Protein AF-A0A4R9XSD9-F1 (afdb_monomer)

pLDDT: mean 81.99, std 10.77, range [40.16, 95.75]

Radius of gyration: 29.36 Å; Cα contacts (8 Å, |Δi|>4): 48; chains: 1; bounding box: 79×43×73 Å

Foldseek 3Di:
DDDDQADPVRHGDPPDPPDDPVPDDDPVRVVVVVVCVVCVVVVLVVLVVCVVVPVVVSVVVVCVVPPDPDDDQDQPDLDPVSLVVCVVVVSDDPVRSVVSVVVVVVVVVVVVVVVVVVVVVVVVVVVVVVVVD

Secondary structure (DSSP, 8-state):
---TTB-TTSPBPTT-TTSPPTTPPPHHHHHHHHHHHHTHHHHHHHHHHHHHTT-HHHHHHHHHHHS-SS-----SS--HHHHHHHHHHTSS-HHHHHHHHHHHHHHHHHHHHHHHHHHHHHHHHHHHHHHT-

Sequence (133 aa):
MASNFRDEKGRLLPGHPGMKPKGARSKLSKRAFESVSSNFDAIITTLISKALDGETDAAKILLSIVLPKDQPVELAELTPSDLIEEIKAGNVTPDEAKKLAGTLKSLNEIGELSELRAKLAQLEQLLNGVVSR

Structure (mmCIF, N/CA/C/O backbone):
data_AF-A0A4R9XSD9-F1
#
_entry.id   AF-A0A4R9XSD9-F1
#
loop_
_atom_site.group_PDB
_atom_site.id
_atom_site.type_symbol
_atom_site.label_atom_id
_atom_site.label_alt_id
_atom_site.label_comp_id
_atom_site.label_asym_id
_atom_site.label_entity_id
_atom_site.label_seq_id
_atom_site.pdbx_PDB_ins_code
_atom_site.Cartn_x
_atom_site.Cartn_y
_atom_site.Cartn_z
_atom_site.occupancy
_atom_site.B_iso_or_equiv
_atom_site.auth_seq_id
_atom_site.auth_comp_id
_atom_site.auth_asym_id
_atom_site.auth_atom_id
_atom_site.pdbx_PDB_model_num
ATOM 1 N N . MET A 1 1 ? 48.656 22.311 9.106 1.00 40.16 1 MET A N 1
ATOM 2 C CA . MET A 1 1 ? 47.500 22.263 10.032 1.00 40.16 1 MET A CA 1
ATOM 3 C C . MET A 1 1 ? 46.288 21.647 9.332 1.00 40.16 1 MET A C 1
ATOM 5 O O . MET A 1 1 ? 45.441 22.377 8.841 1.00 40.16 1 MET A O 1
ATOM 9 N N . ALA A 1 2 ? 46.212 20.318 9.216 1.00 49.28 2 ALA A N 1
ATOM 10 C CA . ALA A 1 2 ? 45.079 19.648 8.566 1.00 49.28 2 ALA A CA 1
ATOM 11 C C . ALA A 1 2 ? 44.910 18.217 9.103 1.00 49.28 2 ALA A C 1
ATOM 13 O O . ALA A 1 2 ? 45.457 17.279 8.539 1.00 49.28 2 ALA A O 1
ATOM 14 N N . SER A 1 3 ? 44.174 18.056 10.205 1.00 53.69 3 SER A N 1
ATOM 15 C CA . SER A 1 3 ? 43.757 16.726 10.695 1.00 53.69 3 SER A CA 1
ATOM 16 C C . SER A 1 3 ? 42.579 16.740 11.680 1.00 53.69 3 SER A C 1
ATOM 18 O O . SER A 1 3 ? 41.927 15.719 11.833 1.00 53.69 3 SER A O 1
ATOM 20 N N . ASN A 1 4 ? 42.222 17.872 12.298 1.00 61.94 4 ASN A N 1
ATOM 21 C CA . ASN A 1 4 ? 41.293 17.868 13.445 1.00 61.94 4 ASN A CA 1
ATOM 22 C C . ASN A 1 4 ? 39.786 17.849 13.115 1.00 61.94 4 ASN A C 1
ATOM 24 O O . ASN A 1 4 ? 38.970 17.977 14.020 1.00 61.94 4 ASN A O 1
ATOM 28 N N . PHE A 1 5 ? 39.388 17.714 11.847 1.00 66.56 5 PHE A N 1
ATOM 29 C CA . PHE A 1 5 ? 37.972 17.811 11.444 1.00 66.56 5 PHE A CA 1
ATOM 30 C C . PHE A 1 5 ? 37.412 16.537 10.804 1.00 66.56 5 PHE A C 1
ATOM 32 O O . PHE A 1 5 ? 36.314 16.557 10.236 1.00 66.56 5 PHE A O 1
ATOM 39 N N . ARG A 1 6 ? 38.165 15.434 10.871 1.00 76.75 6 ARG A N 1
ATOM 40 C CA . ARG A 1 6 ? 37.750 14.128 10.358 1.00 76.75 6 ARG A CA 1
ATOM 41 C C . ARG A 1 6 ? 37.823 13.066 11.451 1.00 76.75 6 ARG A C 1
ATOM 43 O O . ARG A 1 6 ? 38.708 13.129 12.296 1.00 76.75 6 ARG A O 1
ATOM 50 N N . ASP A 1 7 ? 36.893 12.118 11.428 1.00 81.00 7 ASP A N 1
ATOM 51 C CA . ASP A 1 7 ? 36.952 10.923 12.269 1.00 81.00 7 ASP A CA 1
ATOM 52 C C . ASP A 1 7 ? 38.083 9.979 11.814 1.00 81.00 7 ASP A C 1
ATOM 54 O O . ASP A 1 7 ? 38.690 10.163 10.754 1.00 81.00 7 ASP A O 1
ATOM 58 N N . GLU A 1 8 ? 38.345 8.930 12.594 1.00 80.56 8 GLU A N 1
ATOM 59 C CA . GLU A 1 8 ? 39.343 7.890 12.285 1.00 80.56 8 GLU A CA 1
ATOM 60 C C . GLU A 1 8 ? 39.074 7.166 10.950 1.00 80.56 8 GLU A C 1
ATOM 62 O O . GLU A 1 8 ? 39.954 6.516 10.392 1.00 80.56 8 GLU A O 1
ATOM 67 N N . LYS A 1 9 ? 37.858 7.303 10.403 1.00 79.31 9 LYS A N 1
ATOM 68 C CA . LYS A 1 9 ? 37.413 6.735 9.122 1.00 79.31 9 LYS A CA 1
ATOM 69 C C . LYS A 1 9 ? 37.444 7.765 7.982 1.00 79.31 9 LYS A C 1
ATOM 71 O O . LYS A 1 9 ? 36.942 7.487 6.891 1.00 79.31 9 LYS A O 1
ATOM 76 N N . GLY A 1 10 ? 38.011 8.951 8.211 1.00 79.50 10 GLY A N 1
ATOM 77 C CA . GLY A 1 10 ? 38.160 10.021 7.225 1.00 79.50 10 GLY A CA 1
ATOM 78 C C . GLY A 1 10 ? 36.880 10.804 6.905 1.00 79.50 10 GLY A C 1
ATOM 79 O O . GLY A 1 10 ? 36.884 11.593 5.950 1.00 79.50 10 GLY A O 1
ATOM 80 N N . ARG A 1 11 ? 35.796 10.613 7.666 1.00 79.00 11 ARG A N 1
ATOM 81 C CA . ARG A 1 11 ? 34.507 11.311 7.521 1.00 79.00 11 ARG A CA 1
ATOM 82 C C . ARG A 1 11 ? 34.533 12.639 8.263 1.00 79.00 11 ARG A C 1
ATOM 84 O O . ARG A 1 11 ? 35.184 12.766 9.287 1.00 79.00 11 ARG A O 1
ATOM 91 N N . LEU A 1 12 ? 33.803 13.628 7.758 1.00 83.19 12 LEU A N 1
ATOM 92 C CA . LEU A 1 12 ? 33.692 14.940 8.401 1.00 83.19 12 LEU A CA 1
ATOM 93 C C . LEU A 1 12 ? 32.906 14.846 9.715 1.00 83.19 12 LEU A C 1
ATOM 95 O O . LEU A 1 12 ? 31.874 14.175 9.766 1.00 83.19 12 LEU A O 1
ATOM 99 N N . LEU A 1 13 ? 33.380 15.545 10.748 1.00 82.00 13 LEU A N 1
ATOM 100 C CA . LEU A 1 13 ? 32.697 15.629 12.040 1.00 82.00 13 LEU A CA 1
ATOM 101 C C . LEU A 1 13 ? 31.401 16.470 11.957 1.00 82.00 13 LEU A C 1
ATOM 103 O O . LEU A 1 13 ? 31.320 17.404 11.146 1.00 82.00 13 LEU A O 1
ATOM 107 N N . PRO A 1 14 ? 30.393 16.185 12.810 1.00 76.00 14 PRO A N 1
ATOM 108 C CA . PRO A 1 14 ? 29.177 16.986 12.908 1.00 76.00 14 PRO A CA 1
ATOM 109 C C . PRO A 1 14 ? 29.454 18.468 13.178 1.00 76.00 14 PRO A C 1
ATOM 111 O O . PRO A 1 14 ? 30.281 18.802 14.016 1.00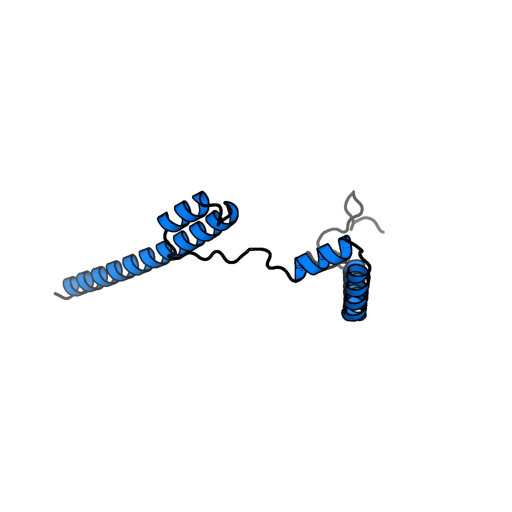 76.00 14 PRO A O 1
ATOM 114 N N . GLY A 1 15 ? 28.759 19.359 12.461 1.00 73.94 15 GLY A N 1
ATOM 115 C CA . GLY A 1 15 ? 28.948 20.815 12.561 1.00 73.94 15 GLY A CA 1
ATOM 116 C C . GLY A 1 15 ? 29.980 21.403 11.590 1.00 73.94 15 GLY A C 1
ATOM 117 O O . GLY A 1 15 ? 30.122 22.620 11.520 1.00 73.94 15 GLY A O 1
ATOM 118 N N . HIS A 1 16 ? 30.670 20.578 10.794 1.00 79.88 16 HIS A N 1
ATOM 119 C CA . HIS A 1 16 ? 31.605 21.077 9.785 1.00 79.88 16 HIS A CA 1
ATOM 120 C C . HIS A 1 16 ? 30.863 21.750 8.604 1.00 79.88 16 HIS A C 1
ATOM 122 O O . HIS A 1 16 ? 29.934 21.149 8.061 1.00 79.88 16 HIS A O 1
ATOM 128 N N . PRO A 1 17 ? 31.295 22.931 8.113 1.00 71.94 17 PRO A N 1
ATOM 129 C CA . PRO A 1 17 ? 30.612 23.674 7.039 1.00 71.94 17 PRO A CA 1
ATOM 130 C C . PRO A 1 17 ? 30.558 22.928 5.694 1.00 71.94 17 PRO A C 1
ATOM 132 O O . PRO A 1 17 ? 29.664 23.143 4.882 1.00 71.94 17 PRO A O 1
ATOM 135 N N . GLY A 1 18 ? 31.499 22.011 5.455 1.00 73.12 18 GLY A N 1
ATOM 136 C CA . GLY A 1 18 ? 31.482 21.092 4.309 1.00 73.12 18 GLY A CA 1
ATOM 137 C C . GLY A 1 18 ? 30.658 19.812 4.515 1.00 73.12 18 GLY A C 1
ATOM 138 O O . GLY A 1 18 ? 30.550 19.008 3.586 1.00 73.12 18 GLY A O 1
ATOM 139 N N . MET A 1 19 ? 30.114 19.576 5.716 1.00 76.12 19 MET A N 1
ATOM 140 C CA . MET A 1 19 ? 29.264 18.419 5.981 1.00 76.12 19 MET A CA 1
ATOM 141 C C . MET A 1 19 ? 27.867 18.688 5.431 1.00 76.12 19 MET A C 1
ATOM 143 O O . MET A 1 19 ? 27.233 19.695 5.732 1.00 76.12 19 MET A O 1
ATOM 147 N N . LYS A 1 20 ? 27.380 17.777 4.590 1.00 76.31 20 LYS A N 1
ATOM 148 C CA . LYS A 1 20 ? 26.032 17.894 4.042 1.00 76.31 20 LYS A CA 1
ATOM 149 C C . LYS A 1 20 ? 25.000 17.700 5.159 1.00 76.31 20 LYS A C 1
ATOM 151 O O . LYS A 1 20 ? 25.185 16.793 5.974 1.00 76.31 20 LYS A O 1
ATOM 156 N N . PRO A 1 21 ? 23.909 18.484 5.177 1.00 78.31 21 PRO A N 1
ATOM 157 C CA . PRO A 1 21 ? 22.850 18.288 6.154 1.00 78.31 21 PRO A CA 1
ATOM 158 C C . PRO A 1 21 ? 22.263 16.879 6.035 1.00 78.31 21 PRO A C 1
ATOM 160 O O . PRO A 1 21 ? 22.249 16.276 4.955 1.00 78.31 21 PRO A O 1
ATOM 163 N N . LYS A 1 22 ? 21.790 16.338 7.161 1.00 73.56 22 LYS A N 1
ATOM 164 C CA . LYS A 1 22 ? 21.176 15.007 7.215 1.00 73.56 22 LYS A CA 1
ATOM 165 C C . LYS A 1 22 ? 19.989 14.966 6.241 1.00 73.56 22 LYS A C 1
ATOM 167 O O . LYS A 1 22 ? 19.103 15.807 6.318 1.00 73.56 22 LYS A O 1
ATOM 172 N N . GLY A 1 23 ? 20.005 14.019 5.299 1.00 75.38 23 GLY A N 1
ATOM 173 C CA . GLY A 1 23 ? 18.989 13.895 4.242 1.00 75.38 23 GLY A CA 1
ATOM 174 C C . GLY A 1 23 ? 19.302 14.630 2.928 1.00 75.38 23 GLY A C 1
ATOM 175 O O . GLY A 1 23 ? 18.547 14.509 1.964 1.00 75.38 23 GLY A O 1
ATOM 176 N N . ALA A 1 24 ? 20.423 15.351 2.828 1.00 78.56 24 ALA A N 1
ATOM 177 C CA . ALA A 1 24 ? 20.815 15.988 1.575 1.00 78.56 24 ALA A CA 1
ATOM 178 C C . ALA A 1 24 ? 21.150 14.953 0.489 1.00 78.56 24 ALA A C 1
ATOM 180 O O . ALA A 1 24 ? 22.088 14.161 0.621 1.00 78.56 24 ALA A O 1
ATOM 181 N N . ARG A 1 25 ? 20.427 15.011 -0.636 1.00 75.38 25 ARG A N 1
ATOM 182 C CA . ARG A 1 25 ? 20.707 14.171 -1.809 1.00 75.38 25 ARG A CA 1
ATOM 183 C C . ARG A 1 25 ? 22.125 14.414 -2.331 1.00 75.38 25 ARG A C 1
ATOM 185 O O . ARG A 1 25 ? 22.608 15.551 -2.393 1.00 75.38 25 ARG A O 1
ATOM 192 N N . SER A 1 26 ? 22.795 13.337 -2.738 1.00 83.50 26 SER A N 1
ATOM 193 C CA . SER A 1 26 ? 24.118 13.431 -3.352 1.00 83.50 26 SER A CA 1
ATOM 194 C C . SER A 1 26 ? 24.047 14.211 -4.677 1.00 83.50 26 SER A C 1
ATOM 196 O O . SER A 1 26 ? 23.015 14.214 -5.347 1.00 83.50 26 SER A O 1
ATOM 198 N N . LYS A 1 27 ? 25.143 14.878 -5.076 1.00 80.31 27 LYS A N 1
ATOM 199 C CA . LYS A 1 27 ? 25.204 15.587 -6.370 1.00 80.31 27 LYS A CA 1
ATOM 200 C C . LYS A 1 27 ? 24.976 14.619 -7.539 1.00 80.31 27 LYS A C 1
ATOM 202 O O . LYS A 1 27 ? 24.332 14.988 -8.510 1.00 80.31 27 LYS A O 1
ATOM 207 N N . LEU A 1 28 ? 25.468 13.385 -7.407 1.00 81.06 28 LEU A N 1
ATOM 208 C CA . LEU A 1 28 ? 25.267 12.314 -8.379 1.00 81.06 28 LEU A CA 1
ATOM 209 C C . LEU A 1 28 ? 23.782 11.953 -8.510 1.00 81.06 28 LEU A C 1
ATOM 211 O O . LEU A 1 28 ? 23.259 11.931 -9.614 1.00 81.06 28 LEU A O 1
ATOM 215 N N . SER A 1 29 ? 23.086 11.761 -7.386 1.00 80.94 29 SER A N 1
ATOM 216 C CA . SER A 1 29 ? 21.653 11.435 -7.372 1.00 80.94 29 SER A CA 1
ATOM 217 C C . SER A 1 29 ? 20.798 12.554 -7.967 1.00 80.94 29 SER A C 1
ATOM 219 O O . SER A 1 29 ? 19.827 12.270 -8.656 1.00 80.94 29 SER A O 1
ATOM 221 N N . LYS A 1 30 ? 21.158 13.823 -7.722 1.00 85.31 30 LYS A N 1
ATOM 222 C CA . LYS A 1 30 ? 20.472 14.973 -8.332 1.00 85.31 30 LYS A CA 1
ATOM 223 C C . LYS A 1 30 ? 20.645 14.995 -9.850 1.00 85.31 30 LYS A C 1
ATOM 225 O O . LYS A 1 30 ? 19.650 15.031 -10.555 1.00 85.31 30 LYS A O 1
ATOM 230 N N . ARG A 1 31 ? 21.882 14.861 -10.339 1.00 85.12 31 ARG A N 1
ATOM 231 C CA . ARG A 1 31 ? 22.173 14.822 -11.782 1.00 85.12 31 ARG A CA 1
ATOM 232 C C . ARG A 1 31 ? 21.516 13.642 -12.489 1.00 85.12 31 ARG A C 1
ATOM 234 O O . ARG A 1 31 ? 21.006 13.802 -13.588 1.00 85.12 31 ARG A O 1
ATOM 241 N N . ALA A 1 32 ? 21.529 12.462 -11.868 1.00 84.06 32 ALA A N 1
ATOM 242 C CA . ALA A 1 32 ? 20.856 11.289 -12.413 1.00 84.06 32 ALA A CA 1
ATOM 243 C C . ALA A 1 32 ? 19.347 11.539 -12.543 1.00 84.06 32 ALA A C 1
ATOM 245 O O . ALA A 1 32 ? 18.769 11.276 -13.590 1.00 84.06 32 ALA A O 1
ATOM 246 N N . PHE A 1 33 ? 18.729 12.111 -11.508 1.00 86.75 33 PHE A N 1
ATOM 247 C CA . PHE A 1 33 ? 17.312 12.461 -11.537 1.00 86.75 33 PHE A CA 1
ATOM 248 C C . PHE A 1 33 ? 16.989 13.520 -12.598 1.00 86.75 33 PHE A C 1
ATOM 250 O O . PHE A 1 33 ? 16.034 13.349 -13.348 1.00 86.75 33 PHE A O 1
ATOM 257 N N . GLU A 1 34 ? 17.787 14.585 -12.687 1.00 89.81 34 GLU A N 1
ATOM 258 C CA . GLU A 1 34 ? 17.644 15.633 -13.705 1.00 89.81 34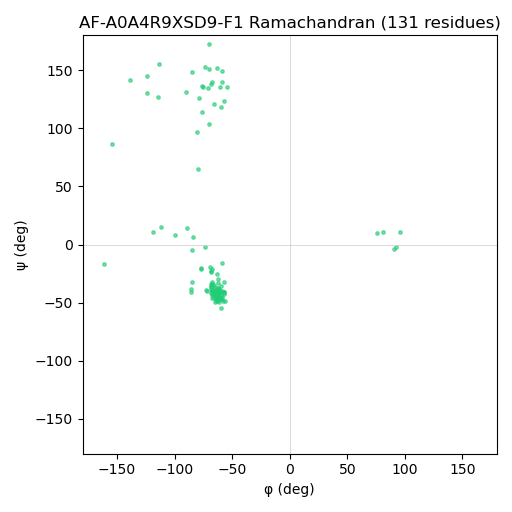 GLU A CA 1
ATOM 259 C C . GLU A 1 34 ? 17.751 15.053 -15.122 1.00 89.81 34 GLU A C 1
ATOM 261 O O . GLU A 1 34 ? 16.880 15.311 -15.943 1.00 89.81 34 GLU A O 1
ATOM 266 N N . SER A 1 35 ? 18.753 14.203 -15.375 1.00 86.75 35 SER A N 1
ATOM 267 C CA . SER A 1 35 ? 18.959 13.538 -16.669 1.00 86.75 35 SER A CA 1
ATOM 268 C C . SER A 1 35 ? 17.800 12.617 -17.062 1.00 86.75 35 SER A C 1
ATOM 270 O O . SER A 1 35 ? 17.365 12.607 -18.212 1.00 86.75 35 SER A O 1
ATOM 272 N N . VAL A 1 36 ? 17.268 11.844 -16.111 1.00 88.38 36 VAL A N 1
ATOM 273 C CA . VAL A 1 36 ? 16.106 10.980 -16.365 1.00 88.38 36 VAL A CA 1
ATOM 274 C C . VAL A 1 36 ? 14.856 11.823 -16.606 1.00 88.38 36 VAL A C 1
ATOM 276 O O . VAL A 1 36 ? 14.097 11.536 -17.525 1.00 88.38 36 VAL A O 1
ATOM 279 N N . SER A 1 37 ? 14.666 12.889 -15.826 1.00 87.19 37 SER A N 1
ATOM 280 C CA . SER A 1 37 ? 13.495 13.764 -15.941 1.00 87.19 37 SER A CA 1
ATOM 281 C C . SER A 1 37 ? 13.475 14.519 -17.270 1.00 87.19 37 SER A C 1
ATOM 283 O O . SER A 1 37 ? 12.424 14.629 -17.889 1.00 87.19 37 SER A O 1
ATOM 285 N N . SER A 1 38 ? 14.628 15.000 -17.747 1.00 91.62 38 SER A N 1
ATOM 286 C CA . SER A 1 38 ? 14.723 15.703 -19.034 1.00 91.62 38 SER A CA 1
ATOM 287 C C . SER A 1 38 ? 14.478 14.797 -20.242 1.00 91.62 38 SER A C 1
ATOM 289 O O . SER A 1 38 ? 14.135 15.293 -21.307 1.00 91.62 38 SER A O 1
ATOM 291 N N . ASN A 1 39 ? 14.672 13.484 -20.090 1.00 91.81 39 ASN A N 1
ATOM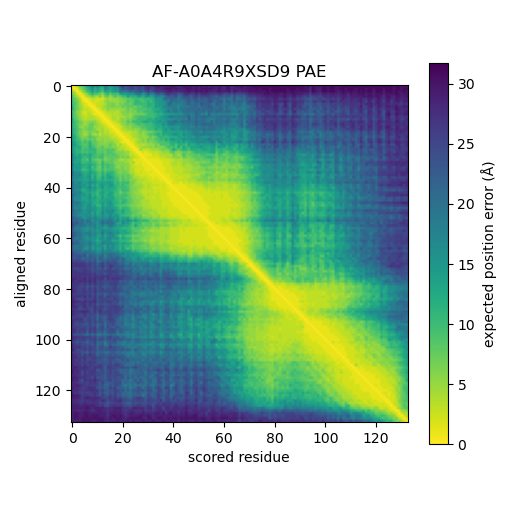 292 C CA . ASN A 1 39 ? 14.523 12.497 -21.162 1.00 91.81 39 ASN A CA 1
ATOM 293 C C . ASN A 1 39 ? 13.319 11.571 -20.948 1.00 91.81 39 ASN A C 1
ATOM 295 O O . ASN A 1 39 ? 13.239 10.515 -21.573 1.00 91.81 39 ASN A O 1
ATOM 299 N N . PHE A 1 40 ? 12.403 11.939 -20.055 1.00 89.31 40 PHE A N 1
ATOM 300 C CA . PHE A 1 40 ? 11.334 11.061 -19.594 1.00 89.31 40 PHE A CA 1
ATOM 301 C C . PHE A 1 40 ? 10.479 10.512 -20.747 1.00 89.31 40 PHE A C 1
ATOM 303 O O . PHE A 1 40 ? 10.319 9.298 -20.864 1.00 89.31 40 PHE A O 1
ATOM 310 N N . ASP A 1 41 ? 10.033 11.378 -21.660 1.00 91.94 41 ASP A N 1
ATOM 311 C CA . ASP A 1 41 ? 9.191 10.982 -22.797 1.00 91.94 41 ASP A CA 1
ATOM 312 C C . ASP A 1 41 ? 9.919 10.043 -23.771 1.00 91.94 41 ASP A C 1
ATOM 314 O O . ASP A 1 41 ? 9.350 9.065 -24.264 1.00 91.94 41 ASP A O 1
ATOM 318 N N . ALA A 1 42 ? 11.209 10.290 -24.012 1.00 93.75 42 ALA A N 1
ATOM 319 C CA . ALA A 1 42 ? 12.035 9.431 -24.856 1.00 93.75 42 ALA A CA 1
ATOM 320 C C . ALA A 1 42 ? 12.256 8.051 -24.209 1.00 93.75 42 ALA A C 1
ATOM 322 O O . ALA A 1 42 ? 12.183 7.020 -24.882 1.00 93.75 42 ALA A O 1
ATOM 323 N N . ILE A 1 43 ? 12.472 8.012 -22.891 1.00 92.19 43 ILE A N 1
ATOM 324 C CA . ILE A 1 43 ? 12.609 6.765 -22.127 1.00 92.19 43 ILE A CA 1
ATOM 325 C C . ILE A 1 43 ? 11.307 5.958 -22.183 1.00 92.19 43 ILE A C 1
ATOM 327 O O . ILE A 1 43 ? 11.350 4.756 -22.426 1.00 92.19 43 ILE A O 1
ATOM 331 N N . ILE A 1 44 ? 10.146 6.600 -22.027 1.00 91.75 44 ILE A N 1
ATOM 332 C CA . ILE A 1 44 ? 8.851 5.912 -22.143 1.00 91.75 44 ILE A CA 1
ATOM 333 C C . ILE A 1 44 ? 8.655 5.353 -23.551 1.00 91.75 44 ILE A C 1
ATOM 335 O O . ILE A 1 44 ? 8.316 4.182 -23.702 1.00 91.75 44 ILE A O 1
ATOM 339 N N . THR A 1 45 ? 8.900 6.165 -24.580 1.00 93.94 45 THR A N 1
ATOM 340 C CA . THR A 1 45 ? 8.698 5.758 -25.978 1.00 93.94 45 THR A CA 1
ATOM 341 C C . THR A 1 45 ? 9.564 4.548 -26.334 1.00 93.94 45 THR A C 1
ATOM 343 O O . THR A 1 45 ? 9.080 3.586 -26.928 1.00 93.94 45 THR A O 1
ATOM 346 N N . THR A 1 46 ? 10.830 4.559 -25.909 1.00 94.50 46 THR A N 1
ATOM 347 C CA . THR A 1 46 ? 11.754 3.432 -26.119 1.00 94.50 46 THR A CA 1
ATOM 348 C C . THR A 1 46 ? 11.383 2.195 -25.302 1.00 94.50 46 THR A C 1
ATOM 350 O O . THR A 1 46 ? 11.567 1.073 -25.769 1.00 94.50 46 THR A O 1
ATOM 353 N N . LEU A 1 47 ? 10.837 2.367 -24.097 1.00 93.88 47 LEU A N 1
ATOM 354 C CA . LEU A 1 47 ? 10.363 1.249 -23.284 1.00 93.88 47 LEU A CA 1
ATOM 355 C C . LEU A 1 47 ? 9.139 0.573 -23.923 1.00 93.88 47 LEU A C 1
ATOM 357 O O . LEU A 1 47 ? 9.062 -0.653 -23.940 1.00 93.88 47 LEU A O 1
ATOM 361 N N . ILE A 1 48 ? 8.219 1.360 -24.491 1.00 94.19 48 ILE A N 1
ATOM 362 C CA . ILE A 1 48 ? 7.056 0.847 -25.230 1.00 94.19 48 ILE A CA 1
ATOM 363 C C . ILE A 1 48 ? 7.505 0.083 -26.476 1.00 94.19 48 ILE A C 1
ATOM 365 O O . ILE A 1 48 ? 7.046 -1.038 -26.680 1.00 94.19 48 ILE A O 1
ATOM 369 N N . SER A 1 49 ? 8.418 0.641 -27.281 1.00 95.50 49 SER A N 1
ATOM 370 C CA . SER A 1 49 ? 8.894 -0.045 -28.490 1.00 95.50 49 SER A CA 1
ATOM 371 C C . SER A 1 49 ? 9.547 -1.386 -28.151 1.00 95.50 49 SER A C 1
ATOM 373 O O . SER A 1 49 ? 9.164 -2.407 -28.706 1.00 95.50 49 SER A O 1
ATOM 375 N N . LYS A 1 50 ? 10.435 -1.410 -27.149 1.00 93.50 50 LYS A N 1
ATOM 376 C CA . LYS A 1 50 ? 11.082 -2.639 -26.659 1.00 93.50 50 LYS A CA 1
ATOM 377 C C . LYS A 1 50 ? 10.082 -3.690 -26.179 1.00 93.50 50 LYS A C 1
ATOM 379 O O . LYS A 1 50 ? 10.254 -4.875 -26.452 1.00 93.50 50 LYS A O 1
ATOM 384 N N . ALA A 1 51 ? 9.034 -3.269 -25.473 1.00 93.81 51 ALA A N 1
ATOM 385 C CA . ALA A 1 51 ? 7.987 -4.182 -25.031 1.00 93.81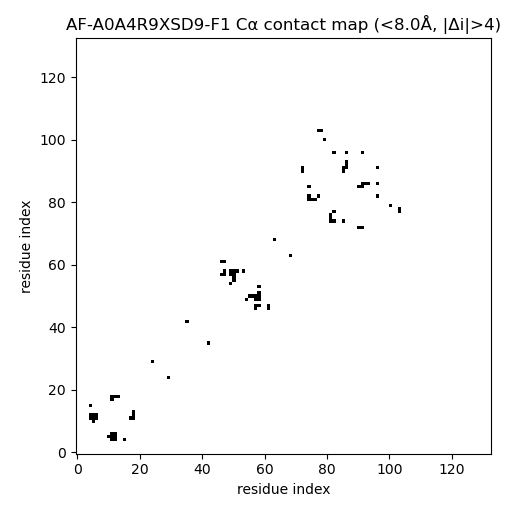 51 ALA A CA 1
ATOM 386 C C . ALA A 1 51 ? 7.203 -4.775 -26.214 1.00 93.81 51 ALA A C 1
ATOM 388 O O . ALA A 1 51 ? 6.917 -5.971 -26.206 1.00 93.81 51 ALA A O 1
ATOM 389 N N . LEU A 1 52 ? 6.891 -3.965 -27.234 1.00 93.56 52 LEU A N 1
ATOM 390 C CA . LEU A 1 52 ? 6.225 -4.423 -28.460 1.00 93.56 52 LEU A CA 1
ATOM 391 C C . LEU A 1 52 ? 7.115 -5.354 -29.299 1.00 93.56 52 LEU A C 1
ATOM 393 O O . LEU A 1 52 ? 6.602 -6.295 -29.899 1.00 93.56 52 LEU A O 1
ATOM 397 N N . ASP A 1 53 ? 8.432 -5.148 -29.270 1.00 95.12 53 ASP A N 1
ATOM 398 C CA . ASP A 1 53 ? 9.429 -6.007 -29.925 1.00 95.12 53 ASP A CA 1
ATOM 399 C C . ASP A 1 53 ? 9.646 -7.353 -29.196 1.00 95.12 53 ASP A C 1
ATOM 401 O O . ASP A 1 53 ? 10.405 -8.205 -29.662 1.00 95.12 53 ASP A O 1
ATOM 405 N N . GLY A 1 54 ? 8.975 -7.577 -28.059 1.00 91.00 54 GLY A N 1
ATOM 406 C CA . GLY A 1 54 ? 9.001 -8.840 -27.317 1.00 91.00 54 GLY A CA 1
ATOM 407 C C . GLY A 1 54 ? 10.003 -8.894 -26.160 1.00 91.00 54 GLY A C 1
ATOM 408 O O . GLY A 1 54 ? 10.214 -9.964 -25.585 1.00 91.00 54 GLY A O 1
ATOM 409 N N . GLU A 1 55 ? 10.608 -7.768 -25.769 1.00 95.75 55 GLU A N 1
ATOM 410 C CA . GLU A 1 55 ? 11.468 -7.705 -24.584 1.00 95.75 55 GLU A CA 1
ATOM 411 C C . GLU A 1 55 ? 10.615 -7.839 -23.308 1.00 95.75 55 GLU A C 1
ATOM 413 O O . GLU A 1 55 ? 9.939 -6.905 -22.864 1.00 95.75 55 GLU A O 1
ATOM 418 N N . THR A 1 56 ? 10.643 -9.025 -22.692 1.00 91.69 56 THR A N 1
ATOM 419 C CA . THR A 1 56 ? 9.754 -9.374 -21.571 1.00 91.69 56 THR A CA 1
ATOM 420 C C . THR A 1 56 ? 9.941 -8.493 -20.341 1.00 91.69 56 THR A C 1
ATOM 422 O O . THR A 1 56 ? 8.993 -8.281 -19.590 1.00 91.69 56 THR A O 1
ATOM 425 N N . ASP A 1 57 ? 11.147 -7.974 -20.117 1.00 94.25 57 ASP A N 1
ATOM 426 C CA . ASP A 1 57 ? 11.426 -7.113 -18.967 1.00 94.25 57 ASP A CA 1
ATOM 427 C C . ASP A 1 57 ? 10.806 -5.723 -19.139 1.00 94.25 57 ASP A C 1
ATOM 429 O O . ASP A 1 57 ? 10.216 -5.194 -18.195 1.00 94.25 57 ASP A O 1
ATOM 433 N N . ALA A 1 58 ? 10.835 -5.169 -20.356 1.00 91.00 58 ALA A N 1
ATOM 434 C CA . ALA A 1 58 ? 10.132 -3.929 -20.675 1.00 91.00 58 ALA A CA 1
ATOM 435 C C . ALA A 1 58 ? 8.614 -4.099 -20.505 1.00 91.00 58 ALA A C 1
ATOM 437 O O . ALA A 1 58 ? 7.963 -3.271 -19.862 1.00 91.00 58 ALA A O 1
ATOM 438 N N . ALA A 1 59 ? 8.063 -5.220 -20.986 1.00 90.19 59 ALA A N 1
ATOM 439 C CA . ALA A 1 59 ? 6.650 -5.550 -20.811 1.00 90.19 59 ALA A CA 1
ATOM 440 C C . ALA A 1 59 ? 6.261 -5.686 -19.326 1.00 90.19 59 ALA A C 1
ATOM 442 O O . ALA A 1 59 ? 5.258 -5.113 -18.904 1.00 90.19 59 ALA A O 1
ATOM 443 N N . LYS A 1 60 ? 7.071 -6.373 -18.505 1.00 91.88 60 LYS A N 1
ATOM 444 C CA . LYS A 1 60 ? 6.844 -6.489 -17.051 1.00 91.88 60 LYS A CA 1
ATOM 445 C C . LYS A 1 60 ? 6.817 -5.130 -16.359 1.00 91.88 60 LYS A C 1
ATOM 447 O O . LYS A 1 60 ? 5.934 -4.890 -15.538 1.00 91.88 60 LYS A O 1
ATOM 452 N N . ILE A 1 61 ? 7.765 -4.246 -16.680 1.00 92.06 61 ILE A N 1
ATOM 453 C CA . ILE A 1 61 ? 7.819 -2.902 -16.092 1.00 92.06 61 ILE A CA 1
ATOM 454 C C . ILE A 1 61 ? 6.546 -2.128 -16.444 1.00 92.06 61 ILE A C 1
ATOM 456 O O . ILE A 1 61 ? 5.892 -1.610 -15.540 1.00 92.06 61 ILE A O 1
ATOM 460 N N . LEU A 1 62 ? 6.152 -2.102 -17.720 1.00 90.81 62 LEU A N 1
ATOM 461 C CA . LEU A 1 62 ? 4.941 -1.402 -18.160 1.00 90.81 62 LEU A CA 1
ATOM 462 C C . LEU A 1 62 ? 3.675 -1.977 -17.513 1.00 90.81 62 LEU A C 1
ATOM 464 O O . LEU A 1 62 ? 2.859 -1.218 -16.990 1.00 90.81 62 LEU A O 1
ATOM 468 N N . LEU A 1 63 ? 3.537 -3.304 -17.463 1.00 89.19 63 LEU A N 1
ATOM 469 C CA . LEU A 1 63 ? 2.404 -3.959 -16.804 1.00 89.19 63 LEU A CA 1
ATOM 470 C C . LEU A 1 63 ? 2.351 -3.640 -15.307 1.00 89.19 63 LEU A C 1
ATOM 472 O O . LEU A 1 63 ? 1.269 -3.398 -14.792 1.00 89.19 63 LEU A O 1
ATOM 476 N N . SER A 1 64 ? 3.490 -3.555 -14.616 1.00 88.25 64 SER A N 1
ATOM 477 C CA . SER A 1 64 ? 3.521 -3.193 -13.189 1.00 88.25 64 SER A CA 1
ATOM 478 C C . SER A 1 64 ? 3.102 -1.746 -12.894 1.00 88.25 64 SER A C 1
ATOM 480 O O . SER A 1 64 ? 2.755 -1.428 -11.756 1.00 88.25 64 SER A O 1
ATOM 482 N N . ILE A 1 65 ? 3.173 -0.865 -13.900 1.00 86.38 65 ILE A N 1
ATOM 483 C CA . ILE A 1 65 ? 2.748 0.537 -13.805 1.00 86.38 65 ILE A CA 1
ATOM 484 C C . ILE A 1 65 ? 1.249 0.658 -14.090 1.00 86.38 65 ILE A C 1
ATOM 486 O O . ILE A 1 65 ? 0.566 1.436 -13.430 1.00 86.38 65 ILE A O 1
ATOM 490 N N . VAL A 1 66 ? 0.753 -0.081 -15.087 1.00 86.00 66 VAL A N 1
ATOM 491 C CA . VAL A 1 66 ? -0.630 0.027 -15.574 1.00 86.00 66 VAL A CA 1
ATOM 492 C C . VAL A 1 66 ? -1.595 -0.844 -14.772 1.00 86.00 66 VAL A C 1
ATOM 494 O O . VAL A 1 66 ? -2.727 -0.430 -14.528 1.00 86.00 66 VAL A O 1
ATOM 497 N N . LEU A 1 67 ? -1.175 -2.044 -14.367 1.00 82.75 67 LEU A N 1
ATOM 498 C CA . LEU A 1 67 ? -2.022 -2.932 -13.583 1.00 82.75 67 LEU A CA 1
ATOM 499 C C . LEU A 1 67 ? -2.102 -2.438 -12.132 1.00 82.75 67 LEU A C 1
ATOM 501 O O . LEU A 1 67 ? -1.074 -2.094 -11.537 1.00 82.75 67 LEU A O 1
ATOM 505 N N . PRO A 1 68 ? -3.305 -2.422 -11.537 1.00 71.06 68 PRO A N 1
ATOM 506 C CA . PRO A 1 68 ? -3.445 -2.147 -10.118 1.00 71.06 68 PRO A CA 1
ATOM 507 C C . PRO A 1 68 ? -2.688 -3.218 -9.322 1.00 71.06 68 PRO A C 1
ATOM 509 O O . PRO A 1 68 ? -2.755 -4.405 -9.634 1.00 71.06 68 PRO A O 1
ATOM 512 N N . LYS A 1 69 ? -1.929 -2.785 -8.309 1.00 70.94 69 LYS A N 1
ATOM 513 C CA . LYS A 1 69 ? -1.148 -3.698 -7.456 1.00 70.94 69 L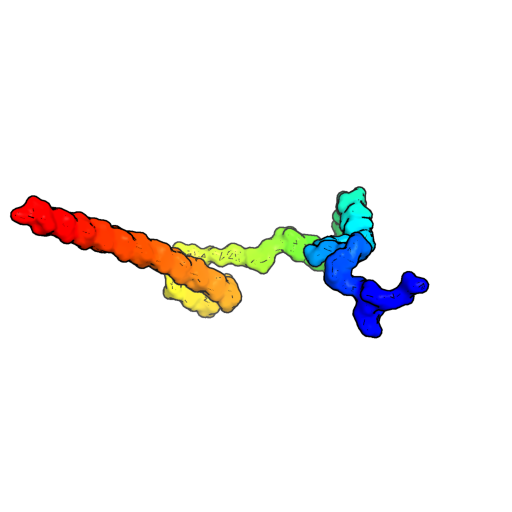YS A CA 1
ATOM 514 C C . LYS A 1 69 ? -2.032 -4.575 -6.576 1.00 70.94 69 LYS A C 1
ATOM 516 O O . LYS A 1 69 ? -1.691 -5.728 -6.352 1.00 70.94 69 LYS A O 1
ATOM 521 N N . ASP A 1 70 ? -3.132 -3.993 -6.113 1.00 68.75 70 ASP A N 1
ATOM 522 C CA . ASP A 1 70 ? -4.145 -4.640 -5.293 1.00 68.75 70 ASP A CA 1
ATOM 523 C C . ASP A 1 70 ? -5.422 -4.670 -6.147 1.00 68.75 70 ASP A C 1
ATOM 525 O O . ASP A 1 70 ? -5.824 -3.640 -6.705 1.00 68.75 70 ASP A O 1
ATOM 529 N N . GLN A 1 71 ? -6.027 -5.845 -6.309 1.00 65.44 71 GLN A N 1
ATOM 530 C CA . GLN A 1 71 ? -7.291 -5.966 -7.029 1.00 65.44 71 GLN A CA 1
ATOM 531 C C . GLN A 1 71 ? -8.403 -5.454 -6.097 1.00 65.44 71 GLN A C 1
ATOM 533 O O . GLN A 1 71 ? -8.358 -5.741 -4.899 1.00 65.44 71 GLN A O 1
ATOM 538 N N . PRO A 1 72 ? -9.367 -4.647 -6.577 1.00 60.81 72 PRO A N 1
ATOM 539 C CA . PRO A 1 72 ? -10.457 -4.207 -5.719 1.00 60.81 72 PRO A CA 1
ATOM 540 C C . PRO A 1 72 ? -11.207 -5.435 -5.202 1.00 60.81 72 PRO A C 1
ATOM 542 O O . PRO A 1 72 ? -11.746 -6.214 -5.984 1.00 60.81 72 PRO A O 1
ATOM 545 N N . VAL A 1 73 ? -11.208 -5.602 -3.882 1.00 67.38 73 VAL A N 1
ATOM 546 C CA . VAL A 1 73 ? -12.025 -6.613 -3.225 1.00 67.38 73 VAL A CA 1
ATOM 547 C C . VAL A 1 73 ? -13.456 -6.095 -3.203 1.00 67.38 73 VAL A C 1
ATOM 549 O O . VAL A 1 73 ? -13.752 -5.099 -2.539 1.00 67.38 73 VAL A O 1
ATOM 552 N N . GLU A 1 74 ? -14.340 -6.768 -3.929 1.00 67.62 74 GLU A N 1
ATOM 553 C CA . GLU A 1 74 ? -15.777 -6.533 -3.844 1.00 67.62 74 GLU A CA 1
ATOM 554 C C . GLU A 1 74 ? -16.313 -7.277 -2.619 1.00 67.62 74 GLU A C 1
ATOM 556 O O . GLU A 1 74 ? -16.551 -8.477 -2.666 1.00 67.62 74 GLU A O 1
ATOM 561 N N . LEU A 1 75 ? -16.454 -6.567 -1.499 1.00 68.00 75 LEU A N 1
ATOM 562 C CA . LEU A 1 75 ? -17.182 -7.079 -0.338 1.00 68.00 75 LEU A CA 1
ATOM 563 C C . LEU A 1 75 ? -18.647 -6.667 -0.461 1.00 68.00 75 LEU A C 1
ATOM 565 O O . LEU A 1 75 ? -18.930 -5.490 -0.705 1.00 68.00 75 LEU A O 1
ATOM 569 N N . ALA A 1 76 ? -19.562 -7.619 -0.277 1.00 69.50 76 ALA A N 1
ATOM 570 C CA . ALA A 1 76 ? -20.993 -7.336 -0.260 1.00 69.50 76 ALA A CA 1
ATOM 571 C C . ALA A 1 76 ? -21.347 -6.466 0.956 1.00 69.50 76 ALA A C 1
ATOM 573 O O . ALA A 1 76 ? -22.068 -5.475 0.825 1.00 69.50 76 ALA A O 1
ATOM 574 N N . GLU A 1 77 ? -20.766 -6.782 2.117 1.00 72.75 77 GLU A N 1
ATOM 575 C CA . GLU A 1 77 ? -20.834 -5.966 3.323 1.00 72.75 77 GLU A CA 1
ATOM 576 C C . GLU A 1 77 ? -19.472 -5.919 4.030 1.00 72.75 77 GLU A C 1
ATOM 578 O O . GLU A 1 77 ? -18.759 -6.909 4.162 1.00 72.75 77 GLU A O 1
ATOM 583 N N . LEU A 1 78 ? -19.096 -4.759 4.574 1.00 72.12 78 LEU A N 1
ATOM 584 C CA . LEU A 1 78 ? -17.856 -4.636 5.343 1.00 72.12 78 LEU A CA 1
ATOM 585 C C . LEU A 1 78 ? -18.060 -5.173 6.776 1.00 72.12 78 LEU A C 1
ATOM 587 O O . LEU A 1 78 ? -18.012 -4.414 7.743 1.00 72.12 78 LEU A O 1
ATOM 591 N N . THR A 1 79 ? -18.321 -6.475 6.925 1.00 81.06 79 THR A N 1
ATOM 592 C CA . THR A 1 79 ? -18.460 -7.147 8.228 1.00 81.06 79 THR A CA 1
ATOM 593 C C . THR A 1 79 ? -17.336 -8.161 8.469 1.00 81.06 79 THR A C 1
ATOM 595 O O . THR A 1 79 ? -16.739 -8.679 7.522 1.00 81.06 79 THR A O 1
ATOM 598 N N . PRO A 1 80 ? -17.013 -8.486 9.738 1.00 82.31 80 PRO A N 1
ATOM 599 C CA . PRO A 1 80 ? -15.987 -9.483 10.045 1.00 82.31 80 PRO A CA 1
ATOM 600 C C . PRO A 1 80 ? -16.322 -10.883 9.516 1.00 82.31 80 PRO A C 1
ATOM 602 O O . PRO A 1 80 ? -15.415 -11.628 9.160 1.00 82.31 80 PRO A O 1
ATOM 605 N N . SER A 1 81 ? -17.605 -11.249 9.481 1.00 83.69 81 SER A N 1
ATOM 606 C CA . SER A 1 81 ? -18.080 -12.528 8.946 1.00 83.69 81 SER A CA 1
ATOM 607 C C . SER A 1 81 ? -17.879 -12.621 7.438 1.00 83.69 81 SER A C 1
ATOM 609 O O . SER A 1 81 ? -17.316 -13.612 6.983 1.00 83.69 81 SER A O 1
ATOM 611 N N . ASP A 1 82 ? -18.245 -11.571 6.699 1.00 83.44 82 ASP A N 1
ATOM 612 C CA . ASP A 1 82 ? -18.124 -11.531 5.236 1.00 83.44 82 ASP A CA 1
ATOM 613 C C . ASP A 1 82 ? -16.649 -11.606 4.811 1.00 83.44 82 ASP A C 1
ATOM 615 O O . ASP A 1 82 ? -16.255 -12.423 3.984 1.00 83.44 82 ASP A O 1
ATOM 619 N N . LEU A 1 83 ? -15.774 -10.878 5.517 1.00 83.56 83 LEU A N 1
ATOM 620 C CA . LEU A 1 83 ? -14.324 -10.993 5.336 1.00 83.56 83 LEU A CA 1
ATOM 621 C C . LEU A 1 83 ? -13.799 -12.420 5.539 1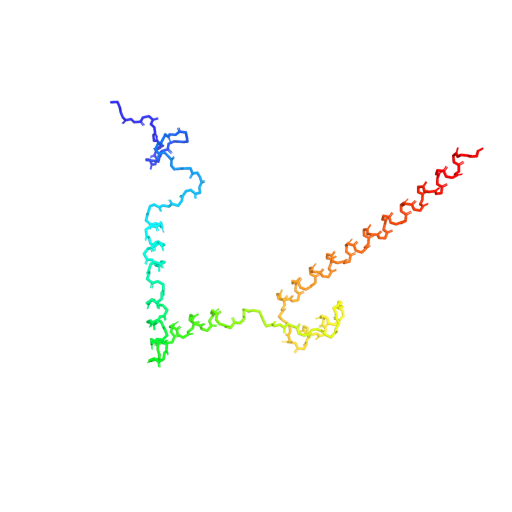.00 83.56 83 LEU A C 1
ATOM 623 O O . LEU A 1 83 ? -12.919 -12.858 4.803 1.00 83.56 83 LEU A O 1
ATOM 627 N N . ILE A 1 84 ? -14.295 -13.153 6.539 1.00 84.62 84 ILE A N 1
ATOM 628 C CA . ILE A 1 84 ? -13.861 -14.537 6.787 1.00 84.62 84 ILE A CA 1
ATOM 629 C C . ILE A 1 84 ? -14.332 -15.465 5.662 1.00 84.62 84 ILE A C 1
ATOM 631 O O . ILE A 1 84 ? -13.600 -16.388 5.293 1.00 84.62 84 ILE A O 1
ATOM 635 N N . GLU A 1 85 ? -15.536 -15.256 5.137 1.00 85.50 85 GLU A N 1
ATOM 636 C CA . GLU A 1 85 ? -16.081 -16.040 4.026 1.00 85.50 85 GLU A CA 1
ATOM 637 C C . GLU A 1 85 ? -15.305 -15.787 2.730 1.00 85.50 85 GLU A C 1
ATOM 639 O O . GLU A 1 85 ? -14.880 -16.745 2.084 1.00 85.50 85 GLU A O 1
ATOM 644 N N . GLU A 1 86 ? -14.982 -14.534 2.431 1.00 82.81 86 GLU A N 1
ATOM 645 C CA . GLU A 1 86 ? -14.215 -14.147 1.242 1.00 82.81 86 GLU A CA 1
ATOM 646 C C . GLU A 1 86 ? -12.749 -14.623 1.282 1.00 82.81 86 GLU A C 1
ATOM 648 O O . GLU A 1 86 ? -12.184 -15.047 0.267 1.00 82.81 86 GLU A O 1
ATOM 653 N N . ILE A 1 87 ? -12.136 -14.673 2.473 1.00 84.19 87 ILE A N 1
ATOM 654 C CA . ILE A 1 87 ? -10.818 -15.310 2.666 1.00 84.19 87 ILE A CA 1
ATOM 655 C C . ILE A 1 87 ? -10.897 -16.817 2.400 1.00 84.19 87 ILE A C 1
ATOM 657 O O . ILE A 1 87 ? -9.993 -17.385 1.787 1.00 84.19 87 ILE A O 1
ATOM 661 N N . LYS A 1 88 ? -11.963 -17.487 2.861 1.00 83.38 88 LYS A N 1
ATOM 662 C CA . LYS A 1 88 ? -12.164 -18.927 2.615 1.00 83.38 88 LYS A CA 1
ATOM 663 C C . LYS A 1 88 ? -12.442 -19.220 1.142 1.00 83.38 88 LYS A C 1
ATOM 665 O O . LYS A 1 88 ? -12.003 -20.261 0.658 1.00 83.38 88 LYS A O 1
ATOM 670 N N . ALA A 1 89 ? -13.151 -18.326 0.456 1.00 84.12 89 ALA A N 1
ATOM 671 C CA . ALA A 1 89 ? -13.417 -18.412 -0.977 1.00 84.12 89 ALA A CA 1
ATOM 672 C C . ALA A 1 89 ? -12.153 -18.185 -1.825 1.00 84.12 89 ALA A C 1
ATOM 674 O O . ALA A 1 89 ? -12.101 -18.616 -2.974 1.00 84.12 89 ALA A O 1
ATOM 675 N N . GLY A 1 90 ? -11.117 -17.562 -1.252 1.00 80.31 90 GLY A N 1
ATOM 676 C CA . GLY A 1 90 ? -9.862 -17.259 -1.941 1.00 80.31 90 GLY A CA 1
ATOM 677 C C . GLY A 1 90 ? -9.926 -16.001 -2.808 1.00 80.31 90 GLY A C 1
ATOM 678 O O . GLY A 1 90 ? -8.994 -15.747 -3.567 1.00 80.31 90 GLY A O 1
ATOM 679 N N . ASN A 1 91 ? -10.994 -15.212 -2.680 1.00 81.44 91 ASN A N 1
ATOM 680 C CA . ASN A 1 91 ? -11.166 -13.941 -3.383 1.00 81.44 91 ASN A CA 1
ATOM 681 C C . ASN A 1 91 ? -10.328 -12.819 -2.752 1.00 81.44 91 ASN A C 1
ATOM 683 O O . ASN A 1 91 ? -10.037 -11.820 -3.403 1.00 81.44 91 ASN A O 1
ATOM 687 N N . VAL A 1 92 ? -9.932 -12.991 -1.485 1.00 82.00 92 VAL A N 1
ATOM 688 C CA . VAL A 1 92 ? -9.1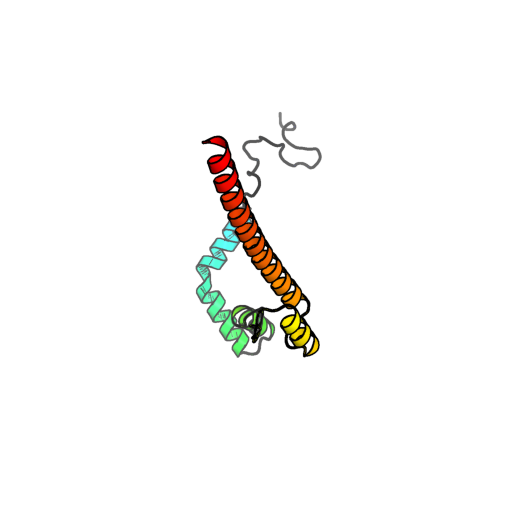47 -12.019 -0.716 1.00 82.00 92 VAL A CA 1
ATOM 689 C C . VAL A 1 92 ? -7.877 -12.666 -0.201 1.00 82.00 92 VAL A C 1
ATOM 691 O O . VAL A 1 92 ? -7.906 -13.721 0.439 1.00 82.00 92 VAL A O 1
ATOM 694 N N . THR A 1 93 ? -6.742 -12.009 -0.428 1.00 81.94 93 THR A N 1
ATOM 695 C CA . THR A 1 93 ? -5.472 -12.480 0.126 1.00 81.94 93 THR A CA 1
ATOM 696 C C . THR A 1 93 ? -5.394 -12.221 1.640 1.00 81.94 93 THR A C 1
ATOM 698 O O . THR A 1 93 ? -5.975 -11.257 2.148 1.00 81.94 93 THR A O 1
ATOM 701 N N . PRO A 1 94 ? -4.627 -13.018 2.408 1.00 81.81 94 PRO A N 1
ATOM 702 C CA . PRO A 1 94 ? -4.469 -12.796 3.849 1.00 81.81 94 PRO A CA 1
ATOM 703 C C . PRO A 1 94 ? -3.937 -11.398 4.211 1.00 81.81 94 PRO A C 1
ATOM 705 O O . PRO A 1 94 ? -4.297 -10.842 5.251 1.00 81.81 94 PRO A O 1
ATOM 708 N N . ASP A 1 95 ? -3.095 -10.815 3.354 1.00 80.88 95 ASP A N 1
ATOM 709 C CA . ASP A 1 95 ? -2.553 -9.470 3.557 1.00 80.88 95 ASP A CA 1
ATOM 710 C C . ASP A 1 95 ? -3.613 -8.379 3.335 1.00 80.88 95 ASP A C 1
ATOM 712 O O . ASP A 1 95 ? -3.682 -7.424 4.115 1.00 80.88 95 ASP A O 1
ATOM 716 N N . GLU A 1 96 ? -4.477 -8.520 2.327 1.00 81.06 96 GLU A N 1
ATOM 717 C CA . GLU A 1 96 ? -5.624 -7.625 2.110 1.00 81.06 96 GLU A CA 1
ATOM 718 C C . GLU A 1 96 ? -6.634 -7.729 3.253 1.00 81.06 96 GLU A C 1
ATOM 720 O O . GLU A 1 96 ? -7.047 -6.709 3.808 1.00 81.06 96 GLU A O 1
ATOM 725 N N . ALA A 1 97 ? -6.946 -8.948 3.696 1.00 83.94 97 ALA A N 1
ATOM 726 C CA . ALA A 1 97 ? -7.814 -9.185 4.844 1.00 83.94 97 ALA A CA 1
ATOM 727 C C . ALA A 1 97 ? -7.300 -8.502 6.117 1.00 83.94 97 ALA A C 1
ATOM 729 O O . ALA A 1 97 ? -8.070 -7.901 6.867 1.00 83.94 97 ALA A O 1
ATOM 730 N N . LYS A 1 98 ? -5.984 -8.534 6.353 1.00 85.56 98 LYS A N 1
ATOM 731 C CA . LYS A 1 98 ? -5.366 -7.849 7.494 1.00 85.56 98 LYS A CA 1
ATOM 732 C C . LYS A 1 98 ? -5.521 -6.329 7.407 1.00 85.56 98 LYS A C 1
ATOM 734 O O . LYS A 1 98 ? -5.788 -5.693 8.429 1.00 85.56 98 LYS A O 1
ATOM 739 N N . LYS A 1 99 ? -5.369 -5.743 6.211 1.00 84.88 99 LYS A N 1
ATOM 740 C CA . LYS A 1 99 ? -5.616 -4.307 5.984 1.00 84.88 99 LYS A CA 1
ATOM 741 C C . LYS A 1 99 ? -7.085 -3.963 6.270 1.00 84.88 99 LYS A C 1
ATOM 743 O O . LYS A 1 99 ? -7.344 -3.021 7.017 1.00 84.88 99 LYS A O 1
ATOM 748 N N . LEU A 1 100 ? -8.021 -4.764 5.753 1.00 84.50 100 LEU A N 1
ATOM 749 C CA . LEU A 1 100 ? -9.468 -4.561 5.902 1.00 84.50 100 LEU A CA 1
ATOM 750 C C . LEU A 1 100 ? -9.939 -4.716 7.359 1.00 84.50 100 LEU A C 1
ATOM 752 O O . LEU A 1 100 ? -10.677 -3.875 7.877 1.00 84.50 100 LEU A O 1
ATOM 756 N N . ALA A 1 101 ? -9.435 -5.721 8.075 1.00 86.50 101 ALA A N 1
ATOM 757 C CA . ALA A 1 101 ? -9.687 -5.886 9.505 1.00 86.50 101 ALA A CA 1
ATOM 758 C C . ALA A 1 101 ? -9.144 -4.702 10.326 1.00 86.50 101 ALA A C 1
ATOM 760 O O . ALA A 1 101 ? -9.788 -4.252 11.275 1.00 86.50 101 ALA A O 1
ATOM 761 N N . GLY A 1 102 ? -7.982 -4.159 9.941 1.00 87.19 102 GLY A N 1
ATOM 762 C CA . GLY A 1 102 ? -7.431 -2.939 10.530 1.00 87.19 102 GLY A CA 1
ATOM 763 C C . GLY A 1 102 ? -8.349 -1.732 10.335 1.00 87.19 102 GLY A C 1
ATOM 764 O O . GLY A 1 102 ? -8.635 -1.024 11.299 1.00 87.19 102 GLY A O 1
ATOM 765 N N . THR A 1 103 ? -8.869 -1.533 9.119 1.00 85.62 103 THR A N 1
ATOM 766 C CA . THR A 1 103 ? -9.825 -0.449 8.847 1.00 85.62 103 THR A CA 1
ATOM 767 C C . THR A 1 103 ? -11.123 -0.611 9.632 1.00 85.62 103 THR A C 1
ATOM 769 O O . THR A 1 103 ? -11.599 0.363 10.211 1.00 85.62 103 THR A O 1
ATOM 772 N N . LEU A 1 104 ? -11.654 -1.833 9.736 1.00 86.81 104 LEU A N 1
ATOM 773 C CA . LEU A 1 104 ? -12.861 -2.108 10.518 1.00 86.81 104 LEU A CA 1
ATOM 774 C C . LEU A 1 104 ? -12.675 -1.812 11.998 1.00 86.81 104 LEU A C 1
ATOM 776 O O . LEU A 1 104 ? -13.527 -1.183 12.621 1.00 86.81 104 LEU A O 1
ATOM 780 N N . LYS A 1 105 ? -11.533 -2.221 12.551 1.00 87.88 105 LYS A N 1
ATOM 781 C CA . LYS A 1 105 ? -11.183 -1.918 13.934 1.00 87.88 105 LYS A CA 1
ATOM 782 C C . LYS A 1 105 ? -11.171 -0.409 14.180 1.00 87.88 105 LYS A C 1
ATOM 784 O O . LYS A 1 105 ? -11.797 0.043 15.130 1.00 87.88 105 LYS A O 1
ATOM 789 N N . SER A 1 106 ? -10.518 0.367 13.315 1.00 86.00 106 SER A N 1
ATOM 790 C CA . SER A 1 106 ? -10.481 1.826 13.459 1.00 86.00 106 SER A CA 1
ATOM 791 C C . SER A 1 106 ? -11.865 2.468 13.350 1.00 86.00 106 SER A C 1
ATOM 793 O O . SER A 1 106 ? -12.162 3.392 14.102 1.00 86.00 106 SER A O 1
ATOM 795 N N . LEU A 1 107 ? -12.728 1.983 12.453 1.00 83.31 107 LEU A N 1
ATOM 796 C CA . LEU A 1 107 ? -14.103 2.479 12.336 1.00 83.31 107 LEU A CA 1
ATOM 797 C C . LEU A 1 107 ? -14.933 2.172 13.592 1.00 83.31 107 LEU A C 1
ATOM 799 O O . LEU A 1 107 ? -15.626 3.060 14.087 1.00 83.31 107 LEU A O 1
ATOM 803 N N . ASN A 1 108 ? -14.808 0.962 14.144 1.00 86.06 108 ASN A N 1
ATOM 804 C CA . ASN A 1 108 ? -15.480 0.586 15.390 1.00 86.06 108 ASN A CA 1
ATOM 805 C C . ASN A 1 108 ? -14.981 1.415 16.578 1.00 86.06 108 ASN A C 1
ATOM 807 O O . ASN A 1 108 ? -15.795 1.941 17.327 1.00 86.06 108 ASN A O 1
ATOM 811 N N . GLU A 1 109 ? -13.667 1.613 16.710 1.00 87.75 109 GLU A N 1
ATOM 812 C CA . GLU A 1 109 ? -13.088 2.458 17.764 1.00 87.75 109 GLU A CA 1
ATOM 813 C C . GLU A 1 109 ? -13.608 3.904 17.689 1.00 87.75 109 GLU A C 1
ATOM 815 O O . GLU A 1 109 ? -13.907 4.513 18.718 1.00 87.75 109 GLU A O 1
ATOM 820 N N . ILE A 1 110 ? -13.761 4.461 16.481 1.00 84.81 110 ILE A N 1
ATOM 821 C CA . ILE A 1 110 ? -14.352 5.795 16.281 1.00 84.81 110 ILE A CA 1
ATOM 822 C C . ILE A 1 110 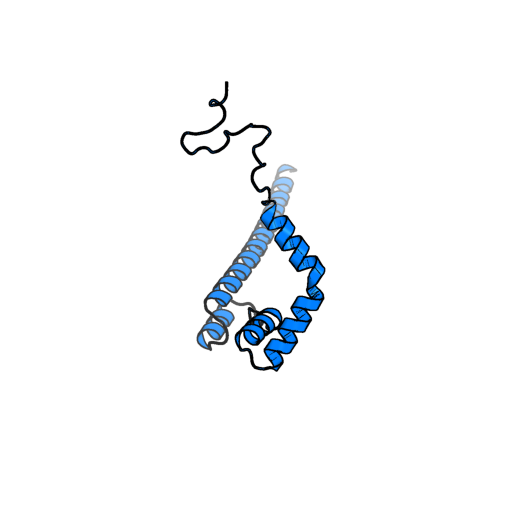? -15.821 5.811 16.725 1.00 84.81 110 ILE A C 1
ATOM 824 O O . ILE A 1 110 ? -16.242 6.752 17.407 1.00 84.81 110 ILE A O 1
ATOM 828 N N . GLY A 1 111 ? -16.588 4.778 16.366 1.00 85.69 111 GLY A N 1
ATOM 829 C CA . GLY A 1 111 ? -17.983 4.613 16.774 1.00 85.69 111 GLY A CA 1
ATOM 830 C C . GLY A 1 111 ? -18.133 4.540 18.293 1.00 85.69 111 GLY A C 1
ATOM 831 O O . GLY A 1 111 ? -18.816 5.378 18.884 1.00 85.69 111 GLY A O 1
ATOM 832 N N . GLU A 1 112 ? -17.415 3.624 18.940 1.00 88.81 112 GLU A N 1
ATOM 833 C CA . GLU A 1 112 ? -17.417 3.445 20.397 1.00 88.81 112 GLU A CA 1
ATOM 834 C C . GLU A 1 112 ? -17.029 4.735 21.130 1.00 88.81 112 GLU A C 1
ATOM 836 O O . GLU A 1 112 ? -17.672 5.134 22.103 1.00 88.81 112 GLU A O 1
ATOM 841 N N . LEU A 1 113 ? -16.013 5.446 20.634 1.00 90.38 113 LEU A N 1
ATOM 842 C CA . LEU A 1 113 ? -15.576 6.711 21.216 1.00 90.38 113 LEU A CA 1
ATOM 843 C C . LEU A 1 113 ? -16.651 7.801 21.079 1.00 90.38 113 LEU A C 1
ATOM 845 O O . LEU A 1 113 ? -16.832 8.602 22.001 1.00 90.38 113 LEU A O 1
ATOM 849 N N . SER A 1 114 ? -17.390 7.825 19.967 1.00 85.75 114 SER A N 1
ATOM 850 C CA . SER A 1 114 ? -18.517 8.744 19.779 1.00 85.75 114 SER A CA 1
ATOM 851 C C . SER A 1 114 ? -19.673 8.446 20.742 1.00 85.75 114 SER A C 1
ATOM 853 O O . SER A 1 114 ? -20.208 9.367 21.366 1.00 85.75 114 SER A O 1
ATOM 855 N N . GLU A 1 115 ? -19.990 7.168 20.958 1.00 90.38 115 GLU A N 1
ATOM 856 C CA . GLU A 1 115 ? -21.023 6.744 21.904 1.00 90.38 115 GLU A CA 1
ATOM 857 C C . GLU A 1 115 ? -20.640 7.059 23.350 1.00 90.38 115 GLU A C 1
ATOM 859 O O . GLU A 1 115 ? -21.466 7.551 24.122 1.00 90.38 115 GLU A O 1
ATOM 864 N N . LEU A 1 116 ? -19.383 6.810 23.728 1.00 91.12 116 LEU A N 1
ATOM 865 C CA . LEU A 1 116 ? -18.871 7.140 25.057 1.00 91.12 116 LEU A CA 1
ATOM 866 C C . LEU A 1 116 ? -18.948 8.646 25.324 1.00 91.12 116 LEU A C 1
ATOM 868 O O . LEU A 1 116 ? -19.364 9.048 26.410 1.00 91.12 116 LEU A O 1
ATOM 872 N N . ARG A 1 117 ? -18.623 9.486 24.332 1.00 90.88 117 ARG A N 1
ATOM 873 C CA . ARG A 1 117 ? -18.787 10.946 24.436 1.00 90.88 117 ARG A CA 1
ATOM 874 C C . ARG A 1 117 ? -20.246 11.351 24.615 1.00 90.88 117 ARG A C 1
ATOM 876 O O . ARG A 1 117 ? -20.528 12.212 25.443 1.00 90.88 117 ARG A O 1
ATOM 883 N N . ALA A 1 118 ? -21.166 10.728 23.881 1.00 89.25 118 ALA A N 1
ATOM 884 C CA . ALA A 1 118 ? -22.594 11.001 24.023 1.00 89.25 118 ALA A CA 1
ATOM 885 C C . ALA A 1 118 ? -23.107 10.626 25.425 1.00 89.25 118 ALA A C 1
ATOM 887 O O . ALA A 1 118 ? -23.798 11.422 26.061 1.00 89.25 118 ALA A O 1
ATOM 888 N N . LYS A 1 119 ? -22.714 9.455 25.941 1.00 91.69 119 LYS A N 1
ATOM 889 C CA . LYS A 1 119 ? -23.061 9.005 27.301 1.00 91.69 119 LYS A CA 1
ATOM 890 C C . LYS A 1 119 ? -22.457 9.914 28.377 1.00 91.69 119 LYS A C 1
ATOM 892 O O . LYS A 1 119 ? -23.144 10.242 29.340 1.00 91.69 119 LYS A O 1
ATOM 897 N N . LEU A 1 120 ? -21.211 10.363 28.206 1.00 92.00 120 LEU A N 1
ATOM 898 C CA . LEU A 1 120 ? -20.574 11.325 29.114 1.00 92.00 120 LEU A CA 1
ATOM 899 C C . LEU A 1 120 ? -21.307 12.669 29.130 1.00 92.00 120 LEU A C 1
ATOM 901 O O . LEU A 1 120 ? -21.626 13.160 30.206 1.00 92.00 120 LEU A O 1
ATOM 905 N N . ALA A 1 121 ? -21.660 13.218 27.966 1.00 89.50 121 ALA A N 1
ATOM 906 C CA . ALA A 1 121 ? -22.412 14.471 27.889 1.00 89.50 121 ALA A CA 1
ATOM 907 C C . ALA A 1 121 ? -23.792 14.365 28.568 1.00 89.50 121 ALA A C 1
ATOM 909 O O . ALA A 1 121 ? -24.218 15.288 29.263 1.00 89.50 121 ALA A O 1
ATOM 910 N N . GLN A 1 122 ? -24.480 13.228 28.415 1.00 89.25 122 GLN A N 1
ATOM 911 C CA . GLN A 1 122 ? -25.736 12.960 29.125 1.00 89.25 122 GLN A CA 1
ATOM 912 C C . GLN A 1 122 ? -25.533 12.908 30.645 1.00 89.25 122 GLN A C 1
ATOM 914 O O . GLN A 1 122 ? -26.315 13.497 31.391 1.00 89.25 122 GLN A O 1
ATOM 919 N N . LEU A 1 123 ? -24.474 12.242 31.114 1.00 90.06 123 LEU A N 1
ATOM 920 C CA . LEU A 1 123 ? -24.141 12.187 32.539 1.00 90.06 123 LEU A CA 1
ATOM 921 C C . LEU A 1 123 ? -23.808 13.573 33.101 1.00 90.06 123 LEU A C 1
ATOM 923 O O . LEU A 1 123 ? -24.292 13.915 34.176 1.00 90.06 123 LEU A O 1
ATOM 927 N N . GLU A 1 124 ? -23.044 14.388 32.375 1.00 90.56 124 GLU A N 1
ATOM 928 C CA . GLU A 1 124 ? -22.719 15.763 32.771 1.00 90.56 124 GLU A CA 1
ATOM 929 C C . GLU A 1 124 ? -23.969 16.648 32.864 1.00 90.56 124 GLU A C 1
ATOM 931 O O . GLU A 1 124 ? -24.112 17.416 33.817 1.00 90.56 124 GLU A O 1
ATOM 936 N N . GLN A 1 125 ? -24.911 16.514 31.925 1.00 87.44 125 GLN A N 1
ATOM 937 C CA . GLN A 1 125 ? -26.196 17.220 31.984 1.00 87.44 125 GLN A CA 1
ATOM 938 C C . GLN A 1 125 ? -27.014 16.823 33.215 1.00 87.44 125 GLN A C 1
ATOM 940 O O . GLN A 1 125 ? -27.563 17.692 33.896 1.00 87.44 125 GLN A O 1
ATOM 945 N N . LEU A 1 126 ? -27.073 15.526 33.524 1.00 86.69 126 LEU A N 1
ATOM 946 C CA . LEU A 1 126 ? -27.774 15.027 34.706 1.00 86.69 126 LEU A CA 1
ATOM 947 C C . LEU A 1 126 ? -27.108 15.510 35.998 1.00 86.69 126 LEU A C 1
ATOM 949 O O . LEU A 1 126 ? -27.806 15.945 36.910 1.00 86.69 126 LEU A O 1
ATOM 953 N N . LEU A 1 127 ? -25.774 15.498 36.067 1.00 85.38 127 LEU A N 1
ATOM 954 C CA . LEU A 1 127 ? -25.037 15.945 37.250 1.00 85.38 127 LEU A CA 1
ATOM 955 C C . LEU A 1 127 ? -25.226 17.450 37.495 1.00 85.38 127 LEU A C 1
ATOM 957 O O . LEU A 1 127 ? -25.547 17.861 38.607 1.00 85.38 127 LEU A O 1
ATOM 961 N N . ASN A 1 128 ? -25.101 18.268 36.447 1.00 78.44 128 ASN A N 1
ATOM 962 C CA . ASN A 1 128 ? -25.289 19.718 36.544 1.00 78.44 128 ASN A CA 1
ATOM 963 C C . ASN A 1 128 ? -26.744 20.089 36.884 1.00 78.44 128 ASN A C 1
ATOM 965 O O . ASN A 1 128 ? -26.977 21.024 37.646 1.00 78.44 128 ASN A O 1
ATOM 969 N N . GLY A 1 129 ? -27.727 19.328 36.390 1.00 67.94 129 GLY A N 1
ATOM 970 C CA . GLY A 1 129 ? -29.137 19.501 36.753 1.00 67.94 129 GLY A CA 1
ATOM 971 C C . GLY A 1 129 ? -29.468 19.134 38.207 1.00 67.94 129 GLY A C 1
ATOM 972 O O . GLY A 1 129 ? -30.448 19.640 38.753 1.00 67.94 129 GLY A O 1
ATOM 973 N N . VAL A 1 130 ? -28.658 18.282 38.844 1.00 58.97 130 VAL A N 1
ATOM 974 C CA . VAL A 1 130 ? -28.800 17.892 40.258 1.00 58.97 130 VAL A CA 1
ATOM 975 C C . VAL A 1 130 ? -28.128 18.899 41.198 1.00 58.97 130 VAL A C 1
ATOM 977 O O . VAL A 1 130 ? -28.636 19.119 42.290 1.00 58.97 130 VAL A O 1
ATOM 980 N N . VAL A 1 131 ? -27.038 19.549 40.777 1.00 55.00 131 VAL A N 1
ATOM 981 C CA . VAL A 1 131 ? -26.308 20.552 41.586 1.00 55.00 131 VAL A CA 1
ATOM 982 C C . VAL A 1 131 ? -27.015 21.921 41.626 1.00 55.00 131 VAL A C 1
ATOM 984 O O . VAL A 1 131 ? -26.776 22.711 42.534 1.00 55.00 131 VAL A O 1
ATOM 987 N N . SER A 1 132 ? -27.912 22.212 40.676 1.00 51.19 132 SER A N 1
ATOM 988 C CA . SER A 1 132 ? -28.731 23.440 40.656 1.00 51.19 132 SER A CA 1
ATOM 989 C C . SER A 1 132 ? -30.079 23.341 41.399 1.00 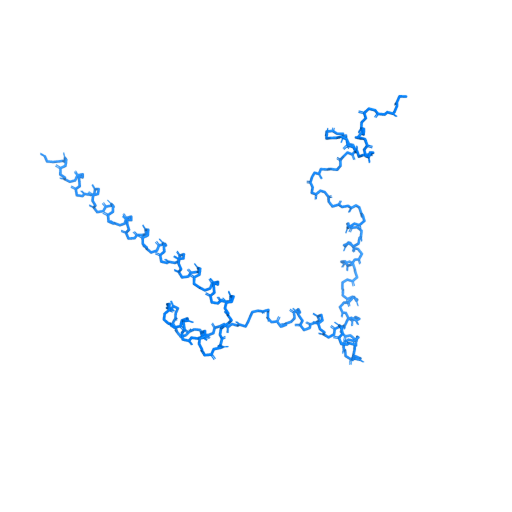51.19 132 SER A C 1
ATOM 991 O O . SER A 1 132 ? -30.926 24.217 41.217 1.00 51.19 132 SER A O 1
ATOM 993 N N . ARG A 1 133 ? -30.297 22.314 42.231 1.00 42.62 133 ARG A N 1
ATOM 994 C CA . ARG A 1 133 ? -31.407 22.243 43.202 1.00 42.62 133 ARG A CA 1
ATOM 995 C C . ARG A 1 133 ? -30.870 22.259 44.624 1.00 42.62 133 ARG A C 1
ATOM 997 O O . ARG A 1 133 ? -31.580 22.828 45.479 1.00 42.62 133 ARG A O 1
#

Solvent-accessible surface area (backbone atoms only — not comparable to full-atom values): 8109 Å² total; per-residue (Å²): 143,87,68,93,61,44,47,101,83,71,44,70,41,92,89,41,91,85,50,74,60,93,87,62,77,50,73,66,59,50,52,52,50,51,56,49,62,77,41,41,69,60,53,50,53,53,40,52,52,41,26,74,75,62,39,63,66,41,38,50,54,54,46,65,70,72,46,73,92,68,76,86,75,87,65,95,53,101,42,77,66,51,52,54,51,37,43,72,71,62,77,38,54,75,69,56,50,54,52,52,52,50,53,51,50,53,53,50,54,53,49,54,53,51,51,52,51,52,53,48,53,52,50,51,53,53,52,55,63,59,73,76,110

Mean predicted aligned error: 14.8 Å